Protein AF-A0A3C0NJ95-F1 (afdb_monomer)

Foldseek 3Di:
DDDDDDDPPPPPPPPPQFPKAWDPPQADQVSWDKDAFDDDPPDDTWIKTKGKYADCDDPRHQWIWIKMWTFDPVDPDTHIDDIDIDDTALAKTWIQRPVPRDIDMDGHHLADLVVLVVVCVRPVVNDDPVRNVSSVVSNVSSVVVVVVVVVVVVVVVVVD

Sequence (160 aa):
MPLALADSETSVTSVAQSNCVVLSGHTSLETAYIQGDYPYGRRLRCQRKVWIETATKGSANGKMRFVAQTSNPKRTTLSWNKPHAGQYRDFMLMYINPENDHIETAGIDIYSVEEVKAFKDQWYHLLNEEQKAKLDEVERKTIAINSYWTQKTNLVAAAN

Mean predicted aligned error: 7.8 Å

Nearest PDB structures (foldseek):
  6mbf-assembly1_A  TM=4.265E-01  e=5.139E+00  Archangium violaceum

Structure (mmCIF, N/CA/C/O backbone):
data_AF-A0A3C0NJ95-F1
#
_entry.id   AF-A0A3C0NJ95-F1
#
loop_
_atom_site.group_PDB
_atom_site.id
_atom_site.type_symbol
_atom_site.label_atom_id
_atom_site.label_alt_id
_atom_site.label_comp_id
_atom_site.label_asym_id
_atom_site.label_entity_id
_atom_site.label_seq_id
_atom_site.pdbx_PDB_ins_code
_atom_site.Cartn_x
_atom_site.Cartn_y
_atom_site.Cartn_z
_atom_site.occupancy
_atom_site.B_iso_or_equiv
_atom_site.auth_seq_id
_atom_site.auth_comp_id
_atom_site.auth_asym_id
_atom_site.auth_atom_id
_atom_site.pdbx_PDB_model_num
ATOM 1 N N . MET A 1 1 ? -52.648 -38.232 -2.827 1.00 48.06 1 MET A N 1
ATOM 2 C CA . MET A 1 1 ? -51.241 -38.315 -2.384 1.00 48.06 1 MET A CA 1
ATOM 3 C C . MET A 1 1 ? -50.388 -38.626 -3.597 1.00 48.06 1 MET A C 1
ATOM 5 O O . MET A 1 1 ? -50.619 -39.654 -4.220 1.00 48.06 1 MET A O 1
ATOM 9 N N . PRO A 1 2 ? -49.546 -37.670 -4.004 1.00 43.94 2 PRO A N 1
ATOM 10 C CA . PRO A 1 2 ? -48.112 -37.858 -3.805 1.00 43.94 2 PRO A CA 1
ATOM 11 C C . PRO A 1 2 ? -47.439 -36.659 -3.1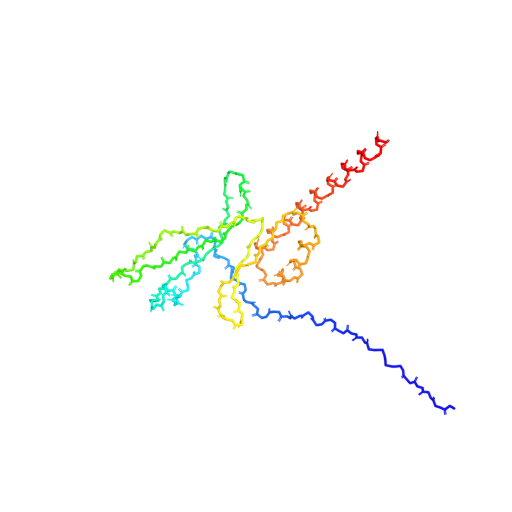20 1.00 43.94 2 PRO A C 1
ATOM 13 O O . PRO A 1 2 ? -47.941 -35.538 -3.124 1.00 43.94 2 PRO A O 1
ATOM 16 N N . LEU A 1 3 ? -46.325 -36.985 -2.474 1.00 42.81 3 LEU A N 1
ATOM 17 C CA . LEU A 1 3 ? -45.460 -36.173 -1.629 1.00 42.81 3 LEU A CA 1
ATOM 18 C C . LEU A 1 3 ? -44.607 -35.243 -2.516 1.00 42.81 3 LEU A C 1
ATOM 20 O O . LEU A 1 3 ? -43.815 -35.739 -3.314 1.00 42.81 3 LEU A O 1
ATOM 24 N N . ALA A 1 4 ? -44.763 -33.923 -2.399 1.00 42.44 4 ALA A N 1
ATOM 25 C CA . ALA A 1 4 ? -43.826 -32.971 -2.995 1.00 42.44 4 ALA A CA 1
ATOM 26 C C . ALA A 1 4 ? -42.653 -32.781 -2.023 1.00 42.44 4 ALA A C 1
ATOM 28 O O . ALA A 1 4 ? -42.829 -32.264 -0.919 1.00 42.44 4 ALA A O 1
ATOM 29 N N . LEU A 1 5 ? -41.484 -33.283 -2.419 1.00 43.03 5 LEU A N 1
ATOM 30 C CA . LEU A 1 5 ? -40.212 -33.047 -1.746 1.00 43.03 5 LEU A CA 1
ATOM 31 C C . LEU A 1 5 ? -39.802 -31.583 -1.936 1.00 43.03 5 LEU A C 1
ATOM 33 O O . LEU A 1 5 ? -40.020 -30.996 -2.991 1.00 43.03 5 LEU A O 1
ATOM 37 N N . ALA A 1 6 ? -39.265 -31.014 -0.863 1.00 48.12 6 ALA A N 1
ATOM 38 C CA . ALA A 1 6 ? -38.799 -29.645 -0.776 1.00 48.12 6 ALA A CA 1
ATOM 39 C C . ALA A 1 6 ? -37.519 -29.439 -1.593 1.00 48.12 6 ALA A C 1
ATOM 41 O O . ALA A 1 6 ? -36.535 -30.133 -1.350 1.00 48.12 6 ALA A O 1
ATOM 42 N N . ASP A 1 7 ? -37.512 -28.418 -2.446 1.00 38.41 7 ASP A N 1
ATOM 43 C CA . ASP A 1 7 ? -36.283 -27.810 -2.944 1.00 38.41 7 ASP A CA 1
ATOM 44 C C . ASP A 1 7 ? -36.084 -26.487 -2.199 1.00 38.41 7 ASP A C 1
ATOM 46 O O . ASP A 1 7 ? -36.673 -25.453 -2.514 1.00 38.41 7 ASP A O 1
ATOM 50 N N . SER A 1 8 ? -35.287 -26.536 -1.131 1.00 48.53 8 SER A N 1
ATOM 51 C CA . SER A 1 8 ? -34.722 -25.341 -0.515 1.00 48.53 8 SER A CA 1
ATOM 52 C C . SER A 1 8 ? -33.559 -24.871 -1.386 1.00 48.53 8 SER A C 1
ATOM 54 O O . SER A 1 8 ? -32.447 -25.397 -1.283 1.00 48.53 8 SER A O 1
ATOM 56 N N . GLU A 1 9 ? -33.811 -23.890 -2.250 1.00 40.88 9 GLU A N 1
ATOM 57 C CA . GLU A 1 9 ? -32.759 -23.166 -2.960 1.00 40.88 9 GLU A CA 1
ATOM 58 C C . GLU A 1 9 ? -31.948 -22.342 -1.953 1.00 40.88 9 GLU A C 1
ATOM 60 O O . GLU A 1 9 ? -32.262 -21.200 -1.613 1.00 40.88 9 GLU A O 1
ATOM 65 N N . THR A 1 10 ? -30.883 -22.949 -1.437 1.00 41.72 10 THR A N 1
ATOM 66 C CA . THR A 1 10 ? -29.828 -22.235 -0.725 1.00 41.72 10 THR A CA 1
ATOM 67 C C . THR A 1 10 ? -29.099 -21.378 -1.753 1.00 41.72 10 THR A C 1
ATOM 69 O O . THR A 1 10 ? -28.261 -21.871 -2.507 1.00 41.72 10 THR A O 1
ATOM 72 N N . SER A 1 11 ? -29.452 -20.095 -1.814 1.00 38.06 11 SER A N 1
ATOM 73 C CA . SER A 1 11 ? -28.749 -19.102 -2.621 1.00 38.06 11 SER A CA 1
ATOM 74 C C . SER A 1 11 ? -27.325 -18.959 -2.083 1.00 38.06 11 SER A C 1
ATOM 76 O O . SER A 1 11 ? -27.083 -18.321 -1.058 1.00 38.06 11 SER A O 1
ATOM 78 N N . VAL A 1 12 ? -26.382 -19.642 -2.733 1.00 37.38 12 VAL A N 1
ATOM 79 C CA . VAL A 1 12 ? -24.952 -19.503 -2.470 1.00 37.38 12 VAL A CA 1
ATOM 80 C C . VAL A 1 12 ? -24.540 -18.149 -3.031 1.00 37.38 12 VAL A C 1
ATOM 82 O O . VAL A 1 12 ? -24.367 -17.989 -4.238 1.00 37.38 12 VAL A O 1
ATOM 85 N N . THR A 1 13 ? -24.400 -17.154 -2.159 1.00 37.66 13 THR A N 1
ATOM 86 C CA . THR A 1 13 ? -23.719 -15.899 -2.475 1.00 37.66 13 THR A CA 1
ATOM 87 C C . THR A 1 13 ? -22.287 -16.242 -2.871 1.00 37.66 13 THR A C 1
ATOM 89 O O . THR A 1 13 ? -21.441 -16.540 -2.029 1.00 37.66 13 THR A O 1
ATOM 92 N N . SER A 1 14 ? -22.016 -16.258 -4.176 1.00 38.00 14 SER A N 1
ATOM 93 C CA . SER A 1 14 ? -20.674 -16.440 -4.711 1.00 38.00 14 SER A CA 1
ATOM 94 C C . SER A 1 14 ? -19.821 -15.244 -4.294 1.00 38.00 14 SER A C 1
ATOM 96 O O . SER A 1 14 ? -19.879 -14.179 -4.912 1.00 38.00 14 SER A O 1
ATOM 98 N N . VAL A 1 15 ? -19.031 -15.402 -3.235 1.00 45.06 15 VAL A N 1
ATOM 99 C CA . VAL A 1 15 ? -17.904 -14.508 -2.980 1.00 45.06 15 VAL A CA 1
ATOM 100 C C . VAL A 1 15 ? -16.936 -14.763 -4.127 1.00 45.06 15 VAL A C 1
ATOM 102 O O . VAL A 1 15 ? -16.314 -15.821 -4.184 1.00 45.06 15 VAL A O 1
ATOM 105 N N . ALA A 1 16 ? -16.892 -13.854 -5.102 1.00 43.75 16 ALA A N 1
ATOM 106 C CA . ALA A 1 16 ? -15.958 -13.927 -6.214 1.00 43.75 16 ALA A CA 1
ATOM 107 C C . ALA A 1 16 ? -14.536 -13.940 -5.639 1.00 43.75 16 ALA A C 1
ATOM 109 O O . ALA A 1 16 ? -13.995 -12.913 -5.223 1.00 43.75 16 ALA A O 1
ATOM 110 N N . GLN A 1 17 ? -13.967 -15.138 -5.547 1.00 51.50 17 GLN A N 1
ATOM 111 C CA . GLN A 1 17 ? -12.630 -15.381 -5.039 1.00 51.50 17 GLN A CA 1
ATOM 112 C C . GLN A 1 17 ? -11.667 -14.745 -6.040 1.00 51.50 17 GLN A C 1
ATOM 114 O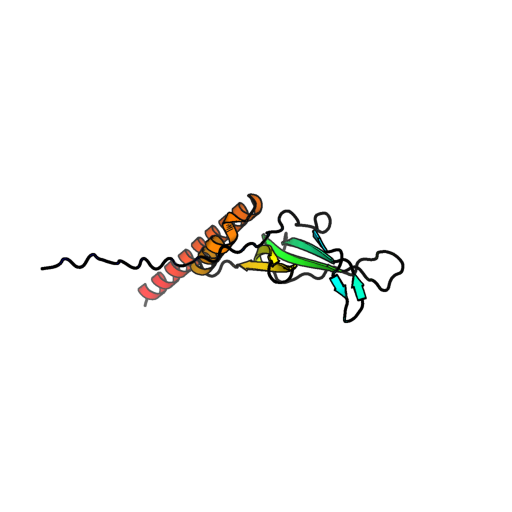 O . GLN A 1 17 ? -11.436 -15.254 -7.135 1.00 51.50 17 GLN A O 1
ATOM 119 N N . SER A 1 18 ? -11.223 -13.536 -5.716 1.00 57.91 18 SER A N 1
ATOM 120 C CA . SER A 1 18 ? -10.437 -12.717 -6.626 1.00 57.91 18 SER A CA 1
ATOM 121 C C . SER A 1 18 ? -9.028 -13.302 -6.682 1.00 57.91 18 SER A C 1
ATOM 123 O O . SER A 1 18 ? -8.313 -13.272 -5.687 1.00 57.91 18 SER A O 1
ATOM 125 N N . ASN A 1 19 ? -8.626 -13.831 -7.841 1.00 72.88 19 ASN A N 1
ATOM 126 C CA . ASN A 1 19 ? -7.283 -14.363 -8.127 1.00 72.88 19 ASN A CA 1
ATOM 127 C C . ASN A 1 19 ? -6.186 -13.270 -8.140 1.00 72.88 19 ASN A C 1
ATOM 129 O O . ASN A 1 19 ? -5.231 -13.348 -8.913 1.00 72.88 19 ASN A O 1
ATOM 133 N N . CYS A 1 20 ? -6.331 -12.204 -7.351 1.00 82.12 20 CYS A N 1
ATOM 134 C CA . CYS A 1 20 ? -5.350 -11.134 -7.282 1.00 82.12 20 CYS A CA 1
ATOM 135 C C . CYS A 1 20 ? -4.118 -11.581 -6.485 1.00 82.12 20 CYS A C 1
ATOM 137 O O . CYS A 1 20 ? -4.205 -12.303 -5.491 1.00 82.12 20 CYS A O 1
ATOM 139 N N . VAL A 1 21 ? -2.945 -11.129 -6.930 1.00 90.94 21 VAL A N 1
ATOM 140 C CA . VAL A 1 21 ? -1.674 -11.402 -6.251 1.00 90.94 21 VAL A CA 1
ATOM 141 C C . VAL A 1 21 ? -1.266 -10.153 -5.485 1.00 90.94 21 VAL A C 1
ATOM 143 O O . VAL A 1 21 ? -0.917 -9.140 -6.094 1.00 90.94 21 VAL A O 1
ATOM 146 N N . VAL A 1 22 ? -1.313 -10.213 -4.153 1.00 95.81 22 VAL A N 1
ATOM 147 C CA . VAL A 1 22 ? -0.838 -9.124 -3.288 1.00 95.81 22 VAL A CA 1
ATOM 148 C C . VAL A 1 22 ? 0.691 -9.077 -3.309 1.00 95.81 22 VAL A C 1
ATOM 150 O O . VAL A 1 22 ? 1.371 -10.088 -3.143 1.00 95.81 22 VAL A O 1
ATOM 153 N N . LEU A 1 23 ? 1.233 -7.878 -3.515 1.00 96.31 23 LEU A N 1
ATOM 154 C CA . LEU A 1 23 ? 2.664 -7.602 -3.567 1.00 96.31 23 LEU A CA 1
ATOM 155 C C . LEU A 1 23 ? 3.136 -7.067 -2.209 1.00 96.31 23 LEU A C 1
ATOM 157 O O . LEU A 1 23 ? 3.031 -5.872 -1.917 1.00 96.31 23 LEU A O 1
ATOM 161 N N . SER A 1 24 ? 3.655 -7.961 -1.370 1.00 95.94 24 SER A N 1
ATOM 162 C CA . SER A 1 24 ? 4.113 -7.657 -0.007 1.00 95.94 24 SER A CA 1
ATOM 163 C C . SER A 1 24 ? 5.630 -7.439 0.073 1.00 95.94 24 SER A C 1
ATOM 165 O O . SER A 1 24 ? 6.382 -7.879 -0.789 1.00 95.94 24 SER A O 1
ATOM 167 N N . GLY A 1 25 ? 6.101 -6.75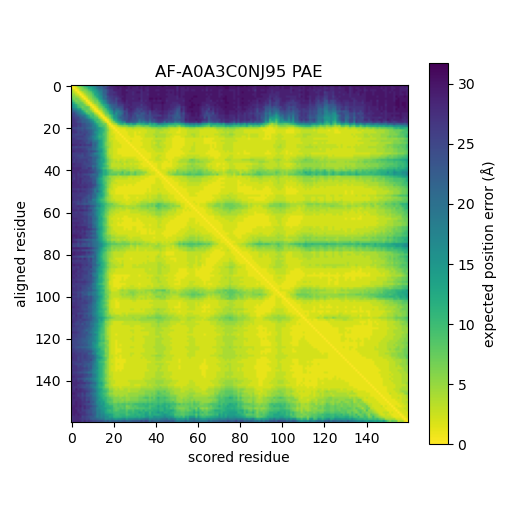5 1.122 1.00 95.75 25 GLY A N 1
ATOM 168 C CA . GLY A 1 25 ? 7.537 -6.531 1.377 1.00 95.75 25 GLY A CA 1
ATOM 169 C C . GLY A 1 25 ? 8.183 -5.378 0.592 1.00 95.75 25 GLY A C 1
ATOM 170 O O . GLY A 1 25 ? 9.316 -4.999 0.880 1.00 95.75 25 GLY A O 1
ATOM 171 N N . HIS A 1 26 ? 7.463 -4.764 -0.348 1.00 97.81 26 HIS A N 1
ATOM 172 C CA . HIS A 1 26 ? 7.924 -3.597 -1.106 1.00 97.81 26 HIS A CA 1
ATOM 173 C C . HIS A 1 26 ? 7.613 -2.303 -0.347 1.00 97.81 26 HIS A C 1
ATOM 175 O O . HIS A 1 26 ? 6.604 -1.648 -0.613 1.00 97.81 26 HIS A O 1
ATOM 181 N N . THR A 1 27 ? 8.455 -1.955 0.626 1.00 97.50 27 THR A N 1
ATOM 182 C CA . THR A 1 27 ? 8.200 -0.861 1.582 1.00 97.50 27 THR A CA 1
ATOM 183 C C . THR A 1 27 ? 9.121 0.351 1.452 1.00 97.50 27 THR A C 1
ATOM 185 O O . THR A 1 27 ? 8.881 1.387 2.077 1.00 97.50 27 THR A O 1
ATOM 188 N N . SER A 1 28 ? 10.155 0.262 0.619 1.00 97.69 28 SER A N 1
ATOM 189 C CA . SER A 1 28 ? 11.100 1.347 0.363 1.00 97.69 28 SER A CA 1
ATOM 190 C C . SER A 1 28 ? 11.577 1.335 -1.090 1.00 97.69 28 SER A C 1
ATOM 192 O O . SER A 1 28 ? 11.202 0.471 -1.884 1.00 97.69 28 SER A O 1
ATOM 194 N N . LEU A 1 29 ? 12.429 2.295 -1.455 1.00 97.50 29 LEU A N 1
ATOM 195 C CA . LEU A 1 29 ? 13.031 2.346 -2.787 1.00 97.50 29 LEU A CA 1
ATOM 196 C C . LEU A 1 29 ? 13.929 1.128 -3.069 1.00 97.50 29 LEU A C 1
ATOM 198 O O . LEU A 1 29 ? 14.021 0.674 -4.213 1.00 97.50 29 LEU A O 1
ATOM 202 N N . GLU A 1 30 ? 14.610 0.630 -2.039 1.00 97.81 30 GLU A N 1
ATOM 203 C CA . GLU A 1 30 ? 15.538 -0.501 -2.092 1.00 97.81 30 GLU A CA 1
ATOM 204 C C . GLU A 1 30 ? 14.794 -1.820 -2.292 1.00 97.81 30 GLU A C 1
ATOM 206 O O . GLU A 1 30 ? 15.258 -2.679 -3.038 1.00 97.81 30 GLU A O 1
ATOM 211 N N . THR A 1 31 ? 13.623 -1.958 -1.666 1.00 98.00 31 THR A N 1
ATOM 212 C CA . THR A 1 31 ? 12.766 -3.144 -1.777 1.00 98.00 31 THR A CA 1
ATOM 213 C C . THR A 1 31 ? 11.680 -2.993 -2.835 1.00 98.00 31 THR A C 1
ATOM 215 O O . THR A 1 31 ? 10.832 -3.869 -2.946 1.00 98.00 31 THR A O 1
ATOM 218 N N . ALA A 1 32 ? 11.674 -1.912 -3.620 1.00 98.00 32 ALA A N 1
ATOM 219 C CA . ALA A 1 32 ? 10.613 -1.625 -4.579 1.00 98.00 32 ALA A CA 1
ATOM 220 C C . ALA A 1 32 ? 10.419 -2.751 -5.606 1.00 98.00 32 ALA A C 1
ATOM 222 O O . ALA A 1 32 ? 11.380 -3.288 -6.161 1.00 98.00 32 ALA A O 1
ATOM 223 N N . TYR A 1 33 ? 9.16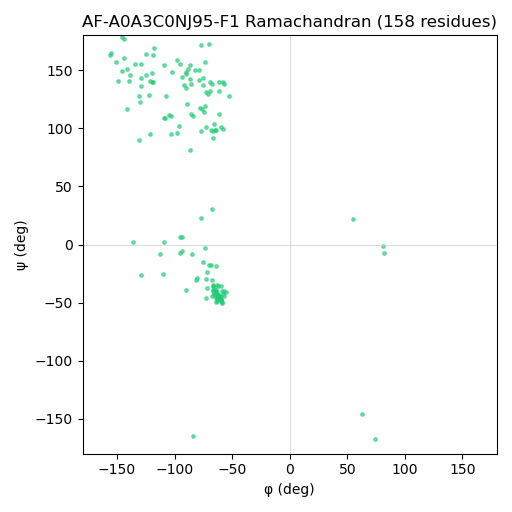0 -3.041 -5.927 1.00 97.81 33 TYR A N 1
ATOM 224 C CA . TYR A 1 33 ? 8.823 -3.918 -7.041 1.00 97.81 33 TYR A CA 1
ATOM 225 C C . TYR A 1 33 ? 9.162 -3.217 -8.361 1.00 97.81 33 TYR A C 1
ATOM 227 O O . TYR A 1 33 ? 8.804 -2.050 -8.557 1.00 97.81 33 TYR A O 1
ATOM 235 N N . ILE A 1 34 ? 9.848 -3.913 -9.271 1.00 96.75 34 ILE A N 1
ATOM 236 C CA . ILE A 1 34 ? 10.254 -3.371 -10.573 1.00 96.75 34 ILE A CA 1
ATOM 237 C C . ILE A 1 34 ? 9.359 -3.950 -11.665 1.00 96.75 34 ILE A C 1
ATOM 239 O O . ILE A 1 34 ? 9.472 -5.115 -12.032 1.00 96.75 34 ILE A O 1
ATOM 243 N N . GLN A 1 35 ? 8.533 -3.092 -12.252 1.00 94.56 35 GLN A N 1
ATOM 244 C CA . GLN A 1 35 ? 7.824 -3.370 -13.492 1.00 94.56 35 GLN A CA 1
ATOM 245 C C . GLN A 1 35 ? 8.729 -3.010 -14.675 1.00 94.56 35 GLN A C 1
ATOM 247 O O . GLN A 1 35 ? 9.064 -1.839 -14.875 1.00 94.56 35 GLN A O 1
ATOM 252 N N . GLY A 1 36 ? 9.161 -4.017 -15.436 1.00 93.75 36 GLY A N 1
ATOM 253 C CA . GLY A 1 36 ? 10.165 -3.856 -16.493 1.00 93.75 36 GLY A CA 1
ATOM 254 C C . GLY A 1 36 ? 9.672 -3.130 -17.748 1.00 93.75 36 GLY A C 1
ATOM 255 O O . GLY A 1 36 ? 10.463 -2.457 -18.403 1.00 93.75 36 GLY A O 1
ATOM 256 N N . ASP A 1 37 ? 8.381 -3.244 -18.058 1.00 92.88 37 ASP A N 1
ATOM 257 C CA . ASP A 1 37 ? 7.791 -2.731 -19.292 1.00 92.88 37 ASP A CA 1
ATOM 258 C C . ASP A 1 37 ? 6.521 -1.917 -18.995 1.00 92.88 37 ASP A C 1
ATOM 260 O O . ASP A 1 37 ? 5.411 -2.439 -18.910 1.00 92.88 37 ASP A O 1
ATOM 264 N N . TYR A 1 38 ? 6.693 -0.613 -18.781 1.00 93.69 38 TYR A N 1
ATOM 265 C CA . TYR A 1 38 ? 5.632 0.322 -18.406 1.00 93.69 38 TYR A CA 1
ATOM 266 C C . TYR A 1 38 ? 5.457 1.429 -19.462 1.00 93.69 38 TYR A C 1
ATOM 268 O O . TYR A 1 38 ? 6.458 1.940 -19.977 1.00 93.69 38 TYR A O 1
ATOM 276 N N . PRO A 1 39 ? 4.218 1.849 -19.799 1.00 93.50 39 PRO A N 1
ATOM 277 C CA . PRO A 1 39 ? 4.003 2.921 -20.766 1.00 93.50 39 PRO A CA 1
ATOM 278 C C . PRO A 1 39 ? 4.615 4.252 -20.312 1.00 93.50 39 PRO A C 1
ATOM 280 O O . PRO A 1 39 ? 4.366 4.731 -19.207 1.00 93.50 39 PRO A O 1
ATOM 283 N N . TYR A 1 40 ? 5.355 4.905 -21.207 1.00 94.38 40 TYR A N 1
ATOM 284 C CA . TYR A 1 40 ? 5.876 6.254 -21.015 1.00 94.38 40 TYR A CA 1
ATOM 285 C C . TYR A 1 40 ? 5.356 7.177 -22.124 1.00 94.38 40 TYR A C 1
ATOM 287 O O . TYR A 1 40 ? 5.893 7.258 -23.235 1.00 94.38 40 TYR A O 1
ATOM 295 N N . GLY A 1 41 ? 4.265 7.883 -21.829 1.00 91.69 41 GLY A N 1
ATOM 296 C CA . GLY A 1 41 ? 3.504 8.597 -22.852 1.00 91.69 41 GLY A CA 1
ATOM 297 C C . GLY A 1 41 ? 2.916 7.626 -23.884 1.00 91.69 41 GLY A C 1
ATOM 298 O O . GLY A 1 41 ? 2.546 6.507 -23.550 1.00 91.69 41 GLY A O 1
ATOM 299 N N . ARG A 1 42 ? 2.823 8.049 -25.152 1.00 92.38 42 ARG A N 1
ATOM 300 C CA . ARG A 1 42 ? 2.113 7.281 -26.194 1.00 92.38 42 ARG A CA 1
ATOM 301 C C . ARG A 1 42 ? 2.917 6.135 -26.822 1.00 92.38 42 ARG A C 1
ATOM 303 O O . ARG A 1 42 ? 2.315 5.194 -27.319 1.00 92.38 42 ARG A O 1
ATOM 310 N N . ARG A 1 43 ? 4.246 6.251 -26.902 1.00 94.12 43 ARG A N 1
ATOM 311 C CA . ARG A 1 43 ? 5.087 5.337 -27.709 1.00 94.12 43 ARG A CA 1
ATOM 312 C C . ARG A 1 43 ? 6.265 4.731 -26.962 1.00 94.12 43 ARG A C 1
ATOM 314 O O . ARG A 1 43 ? 6.759 3.693 -27.378 1.00 94.12 43 ARG A O 1
ATOM 321 N N . LEU A 1 44 ? 6.763 5.399 -25.926 1.00 96.00 44 LEU A N 1
ATOM 322 C CA . LEU A 1 44 ? 7.955 4.936 -25.228 1.00 96.00 44 LEU A CA 1
ATOM 323 C C . LEU A 1 44 ? 7.555 3.941 -24.141 1.00 96.00 44 LEU A C 1
ATOM 325 O O . LEU A 1 44 ? 6.440 3.983 -23.619 1.00 96.00 44 LEU A O 1
ATOM 329 N N . ARG A 1 45 ? 8.490 3.061 -23.800 1.00 96.12 45 ARG A N 1
ATOM 330 C CA . ARG A 1 45 ? 8.386 2.128 -22.681 1.00 96.12 45 ARG A CA 1
ATOM 331 C C . ARG A 1 45 ? 9.520 2.411 -21.711 1.00 96.12 45 ARG A C 1
ATOM 333 O O . ARG A 1 45 ? 10.585 2.868 -22.127 1.00 96.12 45 ARG A O 1
ATOM 340 N N . CYS A 1 46 ? 9.285 2.210 -20.426 1.00 96.38 46 CYS A N 1
ATOM 341 C CA . CYS A 1 46 ? 10.285 2.400 -19.387 1.00 96.38 46 CYS A CA 1
ATOM 342 C C . CYS A 1 46 ? 10.120 1.365 -18.276 1.00 96.38 46 CYS A C 1
ATOM 344 O O . CYS A 1 46 ? 9.178 0.580 -18.275 1.00 96.38 46 CYS A O 1
ATOM 346 N N . GLN A 1 47 ? 11.030 1.401 -17.309 1.00 96.75 47 GLN A N 1
ATOM 347 C CA . GLN A 1 47 ? 10.879 0.648 -16.073 1.00 96.75 47 GLN A CA 1
ATOM 348 C C . GLN A 1 47 ? 10.155 1.511 -15.040 1.00 96.75 47 GLN A C 1
ATOM 350 O O . GLN A 1 47 ? 10.331 2.734 -15.006 1.00 96.75 47 GLN A O 1
ATOM 355 N N . ARG A 1 48 ? 9.383 0.886 -14.155 1.00 97.25 48 ARG A N 1
ATOM 356 C CA . ARG A 1 48 ? 8.711 1.556 -13.039 1.00 97.25 48 ARG A CA 1
ATOM 357 C C . ARG A 1 48 ? 8.983 0.809 -11.739 1.00 97.25 48 ARG A C 1
ATOM 359 O O . ARG A 1 48 ? 8.660 -0.365 -11.624 1.00 97.25 48 ARG A O 1
ATOM 366 N N . LYS A 1 49 ? 9.555 1.505 -10.761 1.00 98.31 49 LYS A N 1
ATOM 367 C CA . LYS A 1 49 ? 9.623 1.070 -9.364 1.00 98.31 49 LYS A CA 1
ATOM 368 C C . LYS A 1 49 ? 8.353 1.481 -8.642 1.00 98.31 49 LYS A C 1
ATOM 370 O O . LYS A 1 49 ? 7.904 2.615 -8.827 1.00 98.31 49 LYS A O 1
ATOM 375 N N . VAL A 1 50 ? 7.810 0.599 -7.817 1.00 98.38 50 VAL A N 1
ATOM 376 C CA . VAL A 1 50 ? 6.645 0.877 -6.972 1.00 98.38 50 VAL A CA 1
ATOM 377 C C . VAL A 1 50 ? 6.809 0.256 -5.587 1.00 98.38 50 VAL A C 1
ATOM 379 O O . VAL A 1 50 ? 7.357 -0.838 -5.455 1.00 98.38 50 VAL A O 1
ATOM 382 N N . TRP A 1 51 ? 6.372 0.971 -4.553 1.00 98.69 51 TRP A N 1
ATOM 383 C CA . TRP A 1 51 ? 6.413 0.518 -3.158 1.00 98.69 51 TRP A CA 1
ATOM 384 C C . TRP A 1 51 ? 5.345 1.225 -2.316 1.00 98.69 51 TRP A C 1
ATOM 386 O O . TRP A 1 51 ? 4.788 2.247 -2.730 1.00 98.69 51 TRP A O 1
ATOM 396 N N . ILE A 1 52 ? 5.065 0.685 -1.128 1.00 98.50 52 ILE A N 1
ATOM 397 C CA . ILE A 1 52 ? 4.215 1.308 -0.110 1.00 98.50 52 ILE A CA 1
ATOM 398 C C . ILE A 1 52 ? 5.080 1.759 1.064 1.00 98.50 52 ILE A C 1
ATOM 400 O O . ILE A 1 52 ? 5.549 0.937 1.842 1.00 98.50 52 ILE A O 1
ATOM 404 N N . GLU A 1 53 ? 5.269 3.061 1.242 1.00 97.75 53 GLU A N 1
ATOM 405 C CA . GLU A 1 53 ? 6.021 3.572 2.394 1.00 97.75 53 GLU A CA 1
ATOM 406 C C . GLU A 1 53 ? 5.102 3.973 3.549 1.00 97.75 53 GLU A C 1
ATOM 408 O O . GLU A 1 53 ? 3.943 4.339 3.345 1.00 97.75 53 GLU A O 1
ATOM 413 N N . THR A 1 54 ? 5.650 3.957 4.765 1.00 98.06 54 THR A N 1
ATOM 414 C CA . THR A 1 54 ? 4.983 4.457 5.974 1.00 98.06 54 THR A CA 1
ATOM 415 C C . THR A 1 54 ? 5.622 5.770 6.407 1.00 98.06 54 THR A C 1
ATOM 417 O O . THR A 1 54 ? 6.840 5.856 6.570 1.00 98.06 54 THR A O 1
ATOM 420 N N . ALA A 1 55 ? 4.811 6.805 6.612 1.00 97.56 55 ALA A N 1
ATOM 421 C CA . ALA A 1 55 ? 5.293 8.075 7.137 1.00 97.56 55 ALA A CA 1
ATOM 422 C C . ALA A 1 55 ? 5.756 7.933 8.592 1.00 97.56 55 ALA A C 1
ATOM 424 O O . ALA A 1 55 ? 5.080 7.329 9.417 1.00 97.56 55 ALA A O 1
ATOM 425 N N . THR A 1 56 ? 6.885 8.559 8.915 1.00 97.06 56 THR A N 1
ATOM 426 C CA . THR A 1 56 ? 7.518 8.508 10.246 1.00 97.06 56 THR A CA 1
ATOM 427 C C . THR A 1 56 ? 7.429 9.827 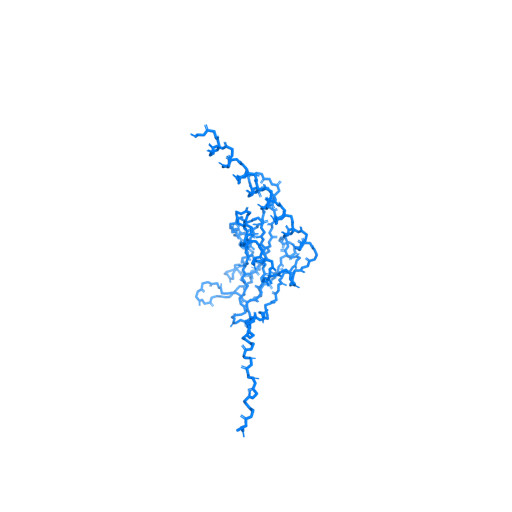11.016 1.00 97.06 56 THR A C 1
ATOM 429 O O . THR A 1 56 ? 7.992 9.962 12.101 1.00 97.06 56 THR A O 1
ATOM 432 N N . LYS A 1 57 ? 6.767 10.845 10.447 1.00 94.69 57 LYS A N 1
ATOM 433 C CA . LYS A 1 57 ? 6.669 12.187 11.033 1.00 94.69 57 LYS A CA 1
ATOM 434 C C . LYS A 1 57 ? 5.451 12.965 10.540 1.00 94.69 57 LYS A C 1
ATOM 436 O O . LYS A 1 57 ? 4.893 12.672 9.484 1.00 94.69 57 LYS A O 1
ATOM 441 N N . GLY A 1 58 ? 5.115 14.022 11.278 1.00 95.50 58 GLY A N 1
ATOM 442 C CA . GLY A 1 58 ? 4.033 14.950 10.944 1.00 95.50 58 GLY A CA 1
ATOM 443 C C . GLY A 1 58 ? 2.639 14.365 11.175 1.00 95.50 58 GLY A C 1
ATOM 444 O O . GLY A 1 58 ? 2.485 13.315 11.793 1.00 95.50 58 GLY A O 1
ATOM 445 N N . SER A 1 59 ? 1.616 15.044 10.655 1.00 94.38 59 SER A N 1
ATOM 446 C CA . SER A 1 59 ? 0.209 14.632 10.793 1.00 94.38 59 SER A CA 1
ATOM 447 C C . SER A 1 59 ? -0.120 13.292 10.124 1.00 94.38 59 SER A C 1
ATOM 449 O O . SER A 1 59 ? -1.125 12.675 10.458 1.00 94.38 59 SER A O 1
ATOM 451 N N . ALA A 1 60 ? 0.729 12.826 9.205 1.00 96.19 60 ALA A N 1
ATOM 452 C CA . ALA A 1 60 ? 0.604 11.528 8.548 1.00 96.19 60 ALA A CA 1
ATOM 453 C C . ALA A 1 60 ? 1.411 10.415 9.241 1.00 96.19 60 ALA A C 1
ATOM 455 O O . ALA A 1 60 ? 1.511 9.324 8.691 1.00 96.19 60 ALA A O 1
ATOM 456 N N . ASN A 1 61 ? 2.020 10.663 10.407 1.00 97.00 61 ASN A N 1
ATOM 457 C CA . ASN A 1 61 ? 2.838 9.661 11.090 1.00 97.00 61 ASN A CA 1
ATOM 458 C C . ASN A 1 61 ? 2.074 8.337 11.289 1.00 97.00 61 ASN A C 1
ATOM 460 O O . ASN A 1 61 ? 0.964 8.322 11.818 1.00 97.00 61 ASN A O 1
ATOM 464 N N . GLY A 1 62 ? 2.678 7.229 10.860 1.00 96.44 62 GLY A N 1
ATOM 465 C CA . GLY A 1 62 ? 2.093 5.890 10.895 1.00 96.44 62 GLY A CA 1
ATOM 466 C C . GLY A 1 62 ? 1.116 5.565 9.759 1.00 96.44 62 GLY A C 1
ATOM 467 O O . GLY A 1 62 ? 0.630 4.431 9.729 1.00 96.44 62 GLY A O 1
ATOM 468 N N . LYS A 1 63 ? 0.839 6.508 8.844 1.00 98.06 63 LYS A N 1
ATOM 469 C CA . LYS A 1 63 ? 0.024 6.293 7.637 1.00 98.06 63 LYS A CA 1
ATOM 470 C C . LYS A 1 63 ? 0.873 5.815 6.464 1.00 98.06 63 LYS A C 1
ATOM 472 O O . LYS A 1 63 ? 2.048 6.164 6.343 1.00 98.06 63 LYS A O 1
ATOM 477 N N . MET A 1 64 ? 0.253 5.046 5.582 1.00 98.62 64 MET A N 1
ATOM 478 C CA . MET A 1 64 ? 0.869 4.408 4.423 1.00 98.62 64 MET A CA 1
ATOM 479 C C . MET A 1 64 ? 0.530 5.166 3.140 1.00 98.62 64 MET A C 1
ATOM 481 O O . MET A 1 64 ? -0.556 5.733 3.027 1.00 98.62 64 MET A O 1
ATOM 485 N N . ARG A 1 65 ? 1.427 5.171 2.154 1.00 98.31 65 ARG A N 1
ATOM 486 C CA . ARG A 1 65 ? 1.128 5.681 0.807 1.00 98.31 65 ARG A CA 1
ATOM 487 C C . ARG A 1 65 ? 1.860 4.902 -0.270 1.00 98.31 65 ARG A C 1
ATOM 489 O O . ARG A 1 65 ? 2.991 4.464 -0.079 1.00 98.31 65 ARG A O 1
ATOM 496 N N . PHE A 1 66 ? 1.234 4.820 -1.434 1.00 98.50 66 PHE A N 1
ATOM 497 C CA . PHE A 1 66 ? 1.864 4.305 -2.638 1.00 98.50 66 PHE A CA 1
ATOM 498 C C . PHE A 1 66 ? 2.831 5.322 -3.231 1.00 98.50 66 PHE A C 1
ATOM 500 O O . PHE A 1 66 ? 2.513 6.509 -3.339 1.00 98.50 66 PHE A O 1
ATOM 507 N N . VAL A 1 67 ? 3.996 4.851 -3.656 1.00 98.62 67 VAL A N 1
ATOM 508 C CA . VAL A 1 67 ? 4.996 5.658 -4.347 1.00 98.62 67 VAL A CA 1
ATOM 509 C C . VAL A 1 67 ? 5.419 4.943 -5.617 1.00 98.62 67 VAL A C 1
ATOM 511 O O . VAL A 1 67 ? 5.650 3.736 -5.622 1.00 98.62 67 VAL A O 1
ATOM 514 N N . ALA A 1 68 ? 5.527 5.706 -6.702 1.00 98.06 68 ALA A N 1
ATOM 515 C CA . ALA A 1 68 ? 5.992 5.218 -7.991 1.00 98.06 68 ALA A CA 1
ATOM 516 C C . ALA A 1 68 ? 7.175 6.043 -8.496 1.00 98.06 68 ALA A C 1
ATOM 518 O O . ALA A 1 68 ? 7.230 7.261 -8.323 1.00 98.06 68 ALA A O 1
ATOM 519 N N . GLN A 1 69 ? 8.105 5.397 -9.190 1.00 98.25 69 GLN A N 1
ATOM 520 C CA . GLN A 1 69 ? 9.240 6.054 -9.823 1.00 98.25 69 GLN A CA 1
ATOM 521 C C . GLN A 1 69 ? 9.524 5.410 -11.180 1.00 98.25 69 GLN A C 1
ATOM 523 O O . GLN A 1 69 ? 9.878 4.241 -11.269 1.00 98.25 69 GLN A O 1
ATOM 528 N N . THR A 1 70 ? 9.379 6.175 -12.258 1.00 97.69 70 THR A N 1
ATOM 529 C CA . THR A 1 70 ? 9.686 5.711 -13.622 1.00 97.69 70 THR A CA 1
ATOM 530 C C . THR A 1 70 ? 11.139 5.995 -13.987 1.00 97.69 70 THR A C 1
ATOM 532 O O . THR A 1 70 ? 11.654 7.060 -13.625 1.00 97.69 70 THR A O 1
ATOM 535 N N . SER A 1 71 ? 11.767 5.136 -14.784 1.00 97.94 71 SER A N 1
ATOM 536 C CA . SER A 1 71 ? 12.989 5.496 -15.497 1.00 97.94 71 SER A CA 1
ATOM 537 C C . SER A 1 71 ? 12.684 6.445 -16.660 1.00 97.94 71 SER A C 1
ATOM 539 O O . SER A 1 71 ? 11.548 6.543 -17.133 1.00 97.94 71 SER A O 1
ATOM 541 N N . ASN A 1 72 ? 13.685 7.208 -17.089 1.00 96.88 72 ASN A N 1
ATOM 542 C CA . ASN A 1 72 ? 13.591 8.129 -18.210 1.00 96.88 72 ASN A CA 1
ATOM 543 C C . ASN A 1 72 ? 14.129 7.458 -19.484 1.00 96.88 72 ASN A C 1
ATOM 545 O O . ASN A 1 72 ? 15.346 7.429 -19.676 1.00 96.88 72 ASN A O 1
ATOM 549 N N . PRO A 1 73 ? 13.256 6.979 -20.390 1.00 95.50 73 PRO A N 1
ATOM 550 C CA . PRO A 1 73 ? 13.686 6.260 -21.589 1.00 95.50 73 PRO A CA 1
ATOM 551 C C . PRO A 1 73 ? 14.310 7.169 -22.658 1.00 95.50 73 PRO A C 1
ATOM 553 O O . PRO A 1 73 ? 14.749 6.690 -23.695 1.00 95.50 73 PRO A O 1
ATOM 556 N N . LYS A 1 74 ? 14.344 8.492 -22.438 1.00 94.50 74 LYS A N 1
ATOM 557 C CA . LYS A 1 74 ? 14.992 9.455 -23.344 1.00 94.50 74 LYS A CA 1
ATOM 558 C C . LYS A 1 74 ? 16.492 9.604 -23.072 1.00 94.50 74 LYS A C 1
ATOM 560 O O . LYS A 1 74 ? 17.174 10.315 -23.805 1.00 94.50 74 LYS A O 1
ATOM 565 N N . ARG A 1 75 ? 17.000 9.013 -21.987 1.00 93.44 75 ARG A N 1
ATOM 566 C CA . ARG A 1 75 ? 18.426 9.004 -21.639 1.00 93.44 75 ARG A CA 1
ATOM 567 C C . ARG A 1 75 ? 19.067 7.731 -22.190 1.00 93.44 75 ARG A C 1
ATOM 569 O O . ARG A 1 75 ? 18.443 6.679 -22.194 1.00 93.44 75 ARG A O 1
ATOM 576 N N . THR A 1 76 ? 20.316 7.835 -22.634 1.00 90.81 76 THR A N 1
ATOM 577 C CA . THR A 1 76 ? 21.100 6.692 -23.133 1.00 90.81 76 THR A CA 1
ATOM 578 C C . THR A 1 76 ? 21.529 5.741 -22.016 1.00 90.81 76 THR A C 1
ATOM 580 O O . THR A 1 76 ? 21.768 4.566 -22.268 1.00 90.81 76 THR A O 1
ATOM 583 N N . THR A 1 77 ? 21.606 6.236 -20.780 1.00 93.56 77 THR A N 1
ATOM 584 C CA . THR A 1 77 ? 21.869 5.450 -19.573 1.00 93.56 77 THR A CA 1
ATOM 585 C C . THR A 1 77 ? 20.618 5.351 -18.705 1.00 93.56 77 THR A C 1
ATOM 587 O O . THR A 1 77 ? 19.752 6.232 -18.736 1.00 93.56 77 THR A O 1
ATOM 590 N N . LEU A 1 78 ? 20.528 4.288 -17.898 1.00 93.31 78 LEU A N 1
ATOM 591 C CA . LEU A 1 78 ? 19.430 4.123 -16.949 1.00 93.31 78 LEU A CA 1
ATOM 592 C C . LEU A 1 78 ? 19.442 5.275 -15.937 1.00 93.31 78 LEU A C 1
ATOM 594 O O . LEU A 1 78 ? 20.335 5.390 -15.102 1.00 93.31 78 LEU A O 1
ATOM 598 N N . SER A 1 79 ? 18.418 6.119 -16.013 1.00 96.38 79 SER A N 1
ATOM 599 C CA . SER A 1 79 ? 18.237 7.270 -15.136 1.00 96.38 79 SER A CA 1
ATOM 600 C C . SER A 1 79 ? 16.814 7.267 -14.591 1.00 96.38 79 SER A C 1
ATOM 602 O O . SER A 1 79 ? 15.857 7.158 -15.358 1.00 96.38 79 SER A O 1
ATOM 604 N N . TRP A 1 80 ? 16.667 7.365 -13.272 1.00 97.50 80 TRP A N 1
ATOM 605 C CA . TRP A 1 80 ? 15.368 7.392 -12.600 1.00 97.50 80 TRP A CA 1
ATOM 606 C C . TRP A 1 80 ? 14.861 8.829 -12.447 1.00 97.50 80 TRP A C 1
ATOM 608 O O . TRP A 1 80 ? 15.610 9.717 -12.043 1.00 97.50 80 TRP A O 1
ATOM 618 N N . ASN A 1 81 ? 13.581 9.064 -12.750 1.00 97.25 81 ASN A N 1
ATOM 619 C CA . ASN A 1 81 ? 12.923 10.342 -12.460 1.00 97.25 81 ASN A CA 1
ATOM 620 C C . ASN A 1 81 ? 12.714 10.511 -10.944 1.00 97.25 81 ASN A C 1
ATOM 622 O O . ASN A 1 81 ? 12.927 9.584 -10.166 1.00 97.25 81 ASN A O 1
ATOM 626 N N . LYS A 1 82 ? 12.264 11.689 -10.500 1.00 97.62 82 LYS A N 1
ATOM 627 C CA . LYS A 1 82 ? 11.887 11.894 -9.092 1.00 97.62 82 LYS A CA 1
ATOM 628 C C . LYS A 1 82 ? 10.728 10.953 -8.702 1.00 97.62 82 LYS A C 1
ATOM 630 O O . LYS A 1 82 ? 9.804 10.806 -9.505 1.00 97.62 82 LYS A O 1
ATOM 635 N N . PRO A 1 83 ? 10.738 10.352 -7.496 1.00 98.06 83 PRO A N 1
ATOM 636 C CA . PRO A 1 83 ? 9.592 9.604 -6.991 1.00 98.06 83 PRO A CA 1
ATOM 637 C C . PRO A 1 83 ? 8.323 10.460 -6.943 1.00 98.06 83 PRO A C 1
ATOM 639 O O . PRO A 1 83 ? 8.356 11.623 -6.529 1.00 98.06 83 PRO A O 1
ATOM 642 N N . HIS A 1 84 ? 7.207 9.864 -7.346 1.00 97.50 84 HIS A N 1
ATOM 643 C CA . HIS A 1 84 ? 5.873 10.435 -7.267 1.00 97.50 84 HIS A CA 1
ATOM 644 C C . HIS A 1 84 ? 5.083 9.713 -6.175 1.00 97.50 84 HIS A C 1
ATOM 646 O O . HIS A 1 84 ? 4.713 8.547 -6.325 1.00 97.50 84 HIS A O 1
ATOM 652 N N . ALA A 1 85 ? 4.836 10.414 -5.072 1.00 97.56 85 ALA A N 1
A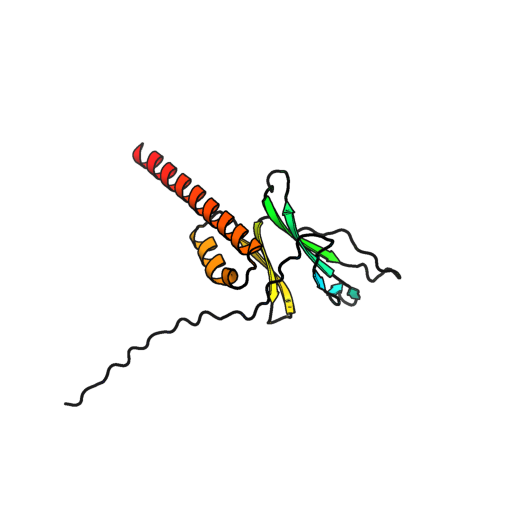TOM 653 C CA . ALA A 1 85 ? 4.109 9.882 -3.931 1.00 97.56 85 ALA A CA 1
ATOM 654 C C . ALA A 1 85 ? 2.606 10.169 -4.039 1.00 97.56 85 ALA A C 1
ATOM 656 O O . ALA A 1 85 ? 2.202 11.271 -4.411 1.00 97.56 85 ALA A O 1
ATOM 657 N N . GLY A 1 86 ? 1.792 9.171 -3.706 1.00 96.50 86 GLY A N 1
ATOM 658 C CA . GLY A 1 86 ? 0.340 9.267 -3.635 1.00 96.50 86 GLY A CA 1
ATOM 659 C C . GLY A 1 86 ? -0.167 9.826 -2.304 1.00 96.50 86 GLY A C 1
ATOM 660 O O . GLY A 1 86 ? 0.580 10.403 -1.509 1.00 96.50 86 GLY A O 1
ATOM 661 N N . GLN A 1 87 ? -1.465 9.635 -2.075 1.00 96.50 87 GLN A N 1
ATOM 662 C CA . GLN A 1 87 ? -2.147 10.046 -0.849 1.00 96.50 87 GLN A CA 1
ATOM 663 C C . GLN A 1 87 ? -1.882 9.067 0.295 1.00 96.50 87 GLN A C 1
ATOM 665 O O . GLN A 1 87 ? -1.696 7.870 0.069 1.00 96.50 87 GLN A O 1
ATOM 670 N N . TYR A 1 88 ? -1.897 9.589 1.520 1.00 98.06 88 TYR A N 1
ATOM 671 C CA . TYR A 1 88 ? -1.808 8.773 2.724 1.00 98.06 88 TYR A CA 1
ATOM 672 C C . TYR A 1 88 ? -3.146 8.115 3.056 1.00 98.06 88 TYR A C 1
ATOM 674 O O . TYR A 1 88 ? -4.190 8.752 2.935 1.00 98.06 88 TYR A O 1
ATOM 682 N N . ARG A 1 89 ? -3.080 6.870 3.528 1.00 98.12 89 ARG A N 1
ATOM 683 C CA . ARG A 1 89 ? -4.179 6.081 4.096 1.00 98.12 89 ARG A CA 1
ATOM 684 C C . ARG A 1 89 ? -3.718 5.406 5.382 1.00 98.12 89 ARG A C 1
ATOM 686 O O . ARG A 1 89 ? -2.519 5.181 5.551 1.00 98.12 89 ARG A O 1
ATOM 693 N N . ASP A 1 90 ? -4.625 5.074 6.291 1.00 98.25 90 ASP A N 1
ATOM 694 C CA . ASP A 1 90 ? -4.243 4.369 7.528 1.00 98.25 90 ASP A CA 1
ATOM 695 C C . ASP A 1 90 ? -3.740 2.935 7.268 1.00 98.25 90 ASP A C 1
ATOM 697 O O . ASP A 1 90 ? -2.833 2.468 7.964 1.00 98.25 90 ASP A O 1
ATOM 701 N N . PHE A 1 91 ? -4.241 2.280 6.216 1.00 98.62 91 PHE A N 1
ATOM 702 C CA . PHE A 1 91 ? -3.670 1.058 5.644 1.00 98.62 91 PHE A CA 1
ATOM 703 C C . PHE A 1 91 ? -3.704 1.098 4.112 1.00 98.62 91 PHE A C 1
ATOM 705 O O . PHE A 1 91 ? -4.636 1.639 3.513 1.00 98.62 91 PHE A O 1
ATOM 712 N N . MET A 1 92 ? -2.692 0.514 3.467 1.00 98.38 92 MET A N 1
ATOM 713 C CA . MET A 1 92 ? -2.641 0.372 2.013 1.00 98.38 92 MET A CA 1
ATOM 714 C C . MET A 1 92 ? -1.883 -0.893 1.612 1.00 98.38 92 MET A C 1
ATOM 716 O O . MET A 1 92 ? -0.842 -1.211 2.186 1.00 98.38 92 MET A O 1
ATOM 720 N N . LEU A 1 93 ? -2.380 -1.567 0.580 1.00 97.38 93 LEU A N 1
ATOM 721 C CA . LEU A 1 93 ? -1.714 -2.678 -0.090 1.00 97.38 93 LEU A CA 1
ATOM 722 C C . LEU A 1 93 ? -1.582 -2.400 -1.589 1.00 97.38 93 LEU A C 1
ATOM 724 O O . LEU A 1 93 ? -2.253 -1.527 -2.147 1.00 97.38 93 LEU A O 1
ATOM 728 N N . MET A 1 94 ? -0.717 -3.175 -2.229 1.00 97.12 94 MET A N 1
ATOM 729 C CA . MET A 1 94 ? -0.518 -3.197 -3.671 1.00 97.12 94 MET A CA 1
ATOM 730 C C . MET A 1 94 ? -0.794 -4.612 -4.176 1.00 97.12 94 MET A C 1
ATOM 732 O O . MET A 1 94 ? -0.413 -5.576 -3.513 1.00 97.12 94 MET A O 1
ATOM 736 N N . TYR A 1 95 ? -1.439 -4.746 -5.330 1.00 96.50 95 TYR A N 1
ATOM 737 C CA . TYR A 1 95 ? -1.723 -6.042 -5.949 1.00 96.50 95 TYR A CA 1
ATOM 738 C C . TYR A 1 95 ? -1.624 -5.961 -7.471 1.00 96.50 95 TYR A C 1
ATOM 740 O O . TYR A 1 95 ? -1.699 -4.878 -8.052 1.00 96.50 95 TYR A O 1
ATOM 748 N N . ILE A 1 96 ? -1.453 -7.116 -8.111 1.00 94.12 96 ILE A N 1
ATOM 749 C CA . ILE A 1 96 ? -1.599 -7.265 -9.561 1.00 94.12 96 ILE A CA 1
ATOM 750 C C . ILE A 1 96 ? -3.062 -7.591 -9.851 1.00 94.12 96 ILE A C 1
ATOM 752 O O . ILE A 1 96 ? -3.592 -8.584 -9.340 1.00 94.12 96 ILE A O 1
ATOM 756 N N . ASN A 1 97 ? -3.715 -6.745 -10.645 1.00 90.38 97 ASN A N 1
ATOM 757 C CA . ASN A 1 97 ? -5.064 -6.988 -11.128 1.00 90.38 97 ASN A CA 1
ATOM 758 C C . ASN A 1 97 ? -5.015 -8.085 -12.215 1.00 90.38 97 ASN A C 1
ATOM 760 O O . ASN A 1 97 ? -4.360 -7.897 -13.243 1.00 90.38 97 ASN A O 1
ATOM 764 N N . PRO A 1 98 ? -5.694 -9.230 -12.010 1.00 86.88 98 PRO A N 1
ATOM 765 C CA . PRO A 1 98 ? -5.618 -10.362 -12.930 1.00 86.88 98 PRO A CA 1
ATOM 766 C C . PRO A 1 98 ? -6.278 -10.098 -14.292 1.00 86.88 98 PRO A C 1
ATOM 768 O O . PRO A 1 98 ? -6.002 -10.825 -15.242 1.00 86.88 98 PRO A O 1
ATOM 771 N N . GLU A 1 99 ? -7.139 -9.085 -14.416 1.00 88.31 99 GLU A N 1
ATOM 772 C CA . GLU A 1 99 ? -7.854 -8.790 -15.665 1.00 88.31 99 GLU A CA 1
ATOM 773 C C . GLU A 1 99 ? -7.000 -8.016 -16.675 1.00 88.31 99 GLU A C 1
ATOM 775 O O . GLU A 1 99 ? -7.210 -8.121 -17.883 1.00 88.31 99 GLU A O 1
ATOM 780 N N . ASN A 1 100 ? -6.049 -7.214 -16.194 1.00 85.50 100 ASN A N 1
ATOM 781 C CA . ASN A 1 100 ? -5.302 -6.267 -17.023 1.00 85.50 100 ASN A CA 1
ATOM 782 C C . ASN A 1 100 ? -3.788 -6.242 -16.734 1.00 85.50 100 ASN A C 1
ATOM 784 O O . ASN A 1 100 ? -3.071 -5.448 -17.343 1.00 85.50 100 ASN A O 1
ATOM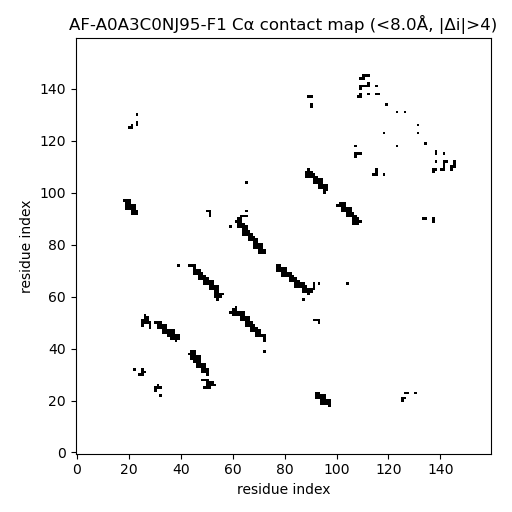 788 N N . ASP A 1 101 ? -3.310 -7.090 -15.814 1.00 84.19 101 ASP A N 1
ATOM 789 C CA . ASP A 1 101 ? -1.913 -7.184 -15.361 1.00 84.19 101 ASP A CA 1
ATOM 790 C C . ASP A 1 101 ? -1.342 -5.845 -14.841 1.00 84.19 101 ASP A C 1
ATOM 792 O O . ASP A 1 101 ? -0.130 -5.598 -14.800 1.00 84.19 101 ASP A O 1
ATOM 796 N N . HIS A 1 102 ? -2.224 -4.924 -14.440 1.00 87.94 102 HIS A N 1
ATOM 797 C CA . HIS A 1 102 ? -1.829 -3.652 -13.863 1.00 87.94 102 HIS A CA 1
ATOM 798 C C . HIS A 1 102 ? -1.623 -3.772 -12.360 1.00 87.94 102 HIS A C 1
ATOM 800 O O . HIS A 1 102 ? -2.354 -4.440 -11.634 1.00 87.94 102 HIS A O 1
ATOM 806 N N . ILE A 1 103 ? -0.611 -3.049 -11.886 1.00 94.31 103 ILE A N 1
ATOM 807 C CA . ILE A 1 103 ? -0.402 -2.847 -10.461 1.00 94.31 103 ILE A CA 1
ATOM 808 C C . ILE A 1 103 ? -1.385 -1.787 -9.980 1.00 94.31 103 ILE A C 1
ATOM 810 O O . ILE A 1 103 ? -1.288 -0.622 -10.387 1.00 94.31 103 ILE A O 1
ATOM 814 N N . GLU A 1 104 ? -2.268 -2.198 -9.083 1.00 95.12 104 GLU A N 1
ATOM 815 C CA . GLU A 1 104 ? -3.278 -1.371 -8.438 1.00 95.12 104 GLU A CA 1
ATOM 816 C C . GLU A 1 104 ? -3.055 -1.334 -6.923 1.00 95.12 104 GLU A C 1
ATOM 818 O O . GLU A 1 104 ? -2.226 -2.061 -6.363 1.00 95.12 104 GLU A O 1
ATOM 823 N N . THR A 1 105 ? -3.770 -0.435 -6.250 1.00 96.81 105 THR A N 1
ATOM 824 C CA . THR A 1 105 ? -3.714 -0.301 -4.797 1.00 96.81 105 THR A CA 1
ATOM 825 C C . THR A 1 105 ? -5.107 -0.310 -4.200 1.00 96.81 105 THR A C 1
ATOM 827 O O . THR A 1 105 ? -6.043 0.260 -4.754 1.00 96.81 105 THR A O 1
ATOM 830 N N . ALA A 1 106 ? -5.221 -0.927 -3.029 1.00 96.88 106 ALA A N 1
ATOM 831 C CA . ALA A 1 106 ? -6.399 -0.847 -2.181 1.00 96.88 106 ALA A CA 1
ATOM 832 C C . ALA A 1 106 ? -5.976 -0.236 -0.844 1.00 96.88 106 ALA A C 1
ATOM 834 O O . ALA A 1 106 ? -4.896 -0.535 -0.328 1.00 96.88 106 ALA A O 1
ATOM 835 N N . GLY A 1 107 ? -6.797 0.646 -0.283 1.00 97.25 107 GLY A N 1
ATOM 836 C CA . GLY A 1 107 ? -6.499 1.287 0.992 1.00 97.25 107 GLY A CA 1
ATOM 837 C C . GLY A 1 107 ? -7.761 1.660 1.747 1.00 97.25 107 GLY A C 1
ATOM 838 O O . GLY A 1 107 ? -8.822 1.812 1.146 1.00 97.25 107 GLY A O 1
ATOM 839 N N . ILE A 1 108 ? -7.618 1.804 3.059 1.00 98.19 108 ILE A N 1
ATOM 840 C CA . ILE A 1 108 ? -8.716 2.077 3.985 1.00 98.19 108 ILE A CA 1
ATOM 841 C C . ILE A 1 108 ? -8.263 3.065 5.064 1.00 98.19 108 ILE A C 1
ATOM 843 O O . ILE A 1 108 ? -7.078 3.127 5.412 1.00 98.19 108 ILE A O 1
ATOM 847 N N . ASP A 1 109 ? -9.212 3.849 5.572 1.00 96.88 109 ASP A N 1
ATOM 848 C CA . ASP A 1 109 ? -9.025 4.818 6.652 1.00 96.88 109 ASP A CA 1
ATOM 849 C C . ASP A 1 109 ? -9.904 4.466 7.864 1.00 96.88 109 ASP A C 1
ATOM 851 O O . ASP A 1 109 ? -10.867 3.710 7.765 1.00 96.88 109 ASP A O 1
ATOM 855 N N . ILE A 1 110 ? -9.582 5.037 9.024 1.00 94.44 110 ILE A N 1
ATOM 856 C CA . ILE A 1 110 ? -10.152 4.671 10.338 1.00 94.44 110 ILE A CA 1
ATOM 857 C C . ILE A 1 110 ? -11.573 5.194 10.632 1.00 94.44 110 ILE A C 1
ATOM 859 O O . ILE A 1 110 ? -11.933 5.381 11.797 1.00 94.44 110 ILE A O 1
ATOM 863 N N . TYR A 1 111 ? -12.372 5.505 9.612 1.00 90.56 111 TYR A N 1
ATOM 864 C CA . TYR A 1 111 ? -13.629 6.239 9.805 1.00 90.56 111 TYR A CA 1
ATOM 865 C C . TYR A 1 111 ? -14.846 5.337 10.044 1.00 90.56 111 TYR A C 1
ATOM 867 O O . TYR A 1 111 ? -15.647 5.654 10.920 1.00 90.56 111 TYR A O 1
ATOM 875 N N . SER A 1 112 ? -14.964 4.203 9.348 1.00 94.94 112 SER A N 1
ATOM 876 C CA . SER A 1 112 ? -16.095 3.273 9.490 1.00 94.94 112 SER A CA 1
ATOM 877 C C . SER A 1 112 ? -15.623 1.877 9.886 1.00 94.94 112 SER A C 1
ATOM 879 O O . SER A 1 112 ? -14.749 1.288 9.249 1.00 94.94 112 SER A O 1
ATOM 881 N N . VAL A 1 113 ? -16.231 1.331 10.943 1.00 96.19 113 VAL A N 1
ATOM 882 C CA . VAL A 1 113 ? -15.979 -0.050 11.384 1.00 96.19 113 VAL A CA 1
ATOM 883 C C . VAL A 1 113 ? -16.464 -1.040 10.325 1.00 96.19 113 VAL A C 1
ATOM 885 O O . VAL A 1 113 ? -15.804 -2.046 10.078 1.00 96.19 113 VAL A O 1
ATOM 888 N N . GLU A 1 114 ? -17.603 -0.758 9.697 1.00 96.62 114 GLU A N 1
ATOM 889 C CA . GLU A 1 114 ? -18.204 -1.585 8.653 1.00 96.62 114 GLU A CA 1
ATOM 890 C C . GLU A 1 114 ? -17.304 -1.658 7.417 1.00 96.62 114 GLU A C 1
ATOM 892 O O . GLU A 1 114 ? -17.034 -2.753 6.926 1.00 96.62 114 GLU A O 1
ATOM 897 N N . GLU A 1 115 ? -16.777 -0.518 6.956 1.00 97.00 115 GLU A N 1
ATOM 898 C CA . GLU A 1 115 ? -15.863 -0.475 5.809 1.00 97.00 115 GLU A CA 1
ATOM 899 C C . GLU A 1 115 ? -14.549 -1.209 6.098 1.00 97.00 115 GLU A C 1
ATOM 901 O O . GLU A 1 115 ? -14.061 -1.952 5.248 1.00 97.00 115 GLU A O 1
ATOM 906 N N . VAL A 1 116 ? -13.989 -1.065 7.307 1.00 98.06 116 VAL A N 1
ATOM 907 C CA . VAL A 1 116 ? -12.774 -1.801 7.698 1.00 98.06 116 VAL A CA 1
ATOM 908 C C . VAL A 1 116 ? -13.024 -3.309 7.744 1.00 98.06 116 VAL A C 1
ATOM 910 O O . VAL A 1 116 ? -12.176 -4.074 7.282 1.00 98.06 116 VAL A O 1
ATOM 913 N N . LYS A 1 117 ? -14.180 -3.752 8.250 1.00 97.19 117 LYS A N 1
ATOM 914 C CA . LYS A 1 117 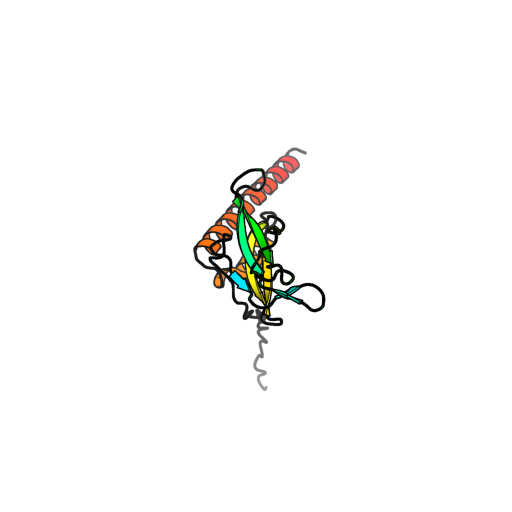? -14.553 -5.176 8.251 1.00 97.19 117 LYS A CA 1
ATOM 915 C C . LYS A 1 117 ? -14.700 -5.719 6.834 1.00 97.19 117 LYS A C 1
ATOM 917 O O . LYS A 1 117 ? -14.063 -6.716 6.517 1.00 97.19 117 LYS A O 1
ATOM 922 N N . ALA A 1 118 ? -15.431 -5.019 5.967 1.00 97.00 118 ALA A N 1
ATOM 923 C CA . ALA A 1 118 ? -15.572 -5.409 4.565 1.00 97.00 118 ALA A CA 1
ATOM 924 C C . ALA A 1 118 ? -14.211 -5.467 3.847 1.00 97.00 118 ALA A C 1
ATOM 926 O O . ALA A 1 118 ? -13.933 -6.398 3.090 1.00 97.00 118 ALA A O 1
ATOM 927 N N . PHE A 1 119 ? -13.321 -4.511 4.135 1.00 97.19 119 PHE A N 1
ATOM 928 C CA . PHE A 1 119 ? -11.957 -4.518 3.613 1.00 97.19 119 PHE A CA 1
ATOM 929 C C . PHE A 1 119 ? -11.165 -5.743 4.099 1.00 97.19 119 PHE A C 1
ATOM 931 O O . PHE A 1 119 ? -10.456 -6.372 3.311 1.00 97.19 119 PHE A O 1
ATOM 938 N N . LYS A 1 120 ? -11.285 -6.113 5.381 1.00 97.25 120 LYS A N 1
ATOM 939 C CA . LYS A 1 120 ? -10.661 -7.328 5.927 1.00 97.25 120 LYS A CA 1
ATOM 940 C C . LYS A 1 120 ? -11.219 -8.588 5.272 1.00 97.25 120 LYS A C 1
ATOM 942 O O . LYS A 1 120 ? -10.426 -9.416 4.831 1.00 97.25 120 LYS A O 1
ATOM 947 N N . ASP A 1 121 ? -12.534 -8.709 5.148 1.00 96.44 121 ASP A N 1
ATOM 948 C CA . ASP A 1 121 ? -13.170 -9.869 4.514 1.00 96.44 121 ASP A CA 1
ATOM 949 C C . ASP A 1 121 ? -12.635 -10.084 3.091 1.00 96.44 121 ASP A C 1
ATOM 951 O O . ASP A 1 121 ? -12.318 -11.209 2.700 1.00 96.44 121 ASP A O 1
ATOM 955 N N . GLN A 1 122 ? -12.441 -8.992 2.346 1.00 94.38 122 GLN A N 1
ATOM 956 C CA . GLN A 1 122 ? -11.909 -9.043 0.989 1.00 94.38 122 GLN A CA 1
ATOM 957 C C . GLN A 1 122 ? -10.410 -9.378 0.929 1.00 94.38 122 GLN A C 1
ATOM 959 O O . GLN A 1 122 ? -10.007 -10.203 0.112 1.00 94.38 122 GLN A O 1
ATOM 964 N N . TRP A 1 123 ? -9.569 -8.743 1.751 1.00 95.88 123 TRP A N 1
ATOM 965 C CA . TRP A 1 123 ? -8.113 -8.741 1.528 1.00 95.88 123 TRP A CA 1
ATOM 966 C C . TRP A 1 123 ? -7.298 -9.544 2.541 1.00 95.88 123 TRP A C 1
ATOM 968 O O . TRP A 1 123 ? -6.197 -9.983 2.218 1.00 95.88 123 TRP A O 1
ATOM 978 N N . TYR A 1 124 ? -7.798 -9.745 3.763 1.00 96.31 124 TYR A N 1
ATOM 979 C CA . TYR A 1 124 ? -6.987 -10.176 4.912 1.00 96.31 124 TYR A CA 1
ATOM 980 C C . TYR A 1 124 ? -6.290 -11.528 4.708 1.00 96.31 124 TYR A C 1
ATOM 982 O O . TYR A 1 124 ? -5.154 -11.720 5.143 1.00 96.31 124 TYR A O 1
ATOM 990 N N . HIS A 1 125 ? -6.944 -12.456 4.009 1.00 94.38 125 HIS A N 1
ATOM 991 C CA . HIS A 1 125 ? -6.414 -13.793 3.733 1.00 94.38 125 HIS A CA 1
ATOM 992 C C . HIS A 1 125 ? -5.234 -13.802 2.742 1.00 94.38 125 HIS A C 1
ATOM 994 O O . HIS A 1 125 ? -4.491 -14.780 2.708 1.00 94.38 125 HIS A O 1
ATOM 1000 N N . LEU A 1 126 ? -5.036 -12.723 1.974 1.00 94.81 126 LEU A N 1
ATOM 1001 C CA . LEU A 1 126 ? -3.935 -12.560 1.012 1.00 94.81 126 LEU A CA 1
ATOM 1002 C C . LEU A 1 126 ? -2.729 -11.810 1.598 1.00 94.81 126 LEU A C 1
ATOM 1004 O O . LEU A 1 126 ? -1.698 -11.680 0.941 1.00 94.81 126 LEU A O 1
ATOM 1008 N N . LEU A 1 127 ? -2.862 -11.271 2.810 1.00 95.62 127 LEU A N 1
ATOM 1009 C CA . LEU A 1 127 ? -1.835 -10.451 3.444 1.00 95.62 127 LEU A CA 1
ATOM 1010 C C . LEU A 1 127 ? -0.754 -11.304 4.111 1.00 95.62 127 LEU A C 1
ATOM 1012 O O . LEU A 1 127 ? -1.023 -12.386 4.636 1.00 95.62 127 LEU A O 1
ATOM 1016 N N . ASN A 1 128 ? 0.466 -10.768 4.169 1.00 95.44 128 ASN A N 1
ATOM 1017 C CA . ASN A 1 128 ? 1.497 -11.312 5.050 1.00 95.44 128 ASN A CA 1
ATOM 1018 C C . ASN A 1 128 ? 1.256 -10.888 6.514 1.00 95.44 128 ASN A C 1
ATOM 1020 O O . ASN A 1 128 ? 0.411 -10.042 6.808 1.00 95.44 128 ASN A O 1
ATOM 1024 N N . GLU A 1 129 ? 2.025 -11.453 7.442 1.00 97.38 129 GLU A N 1
ATOM 1025 C CA . GLU A 1 129 ? 1.829 -11.213 8.879 1.00 97.38 129 GLU A CA 1
ATOM 1026 C C . GLU A 1 129 ? 2.033 -9.747 9.293 1.00 97.38 129 GLU A C 1
ATOM 1028 O O . GLU A 1 129 ? 1.288 -9.229 10.123 1.00 97.38 129 GLU A O 1
ATOM 1033 N N . GLU A 1 130 ? 2.978 -9.035 8.676 1.00 95.94 130 GLU A N 1
ATOM 1034 C CA . GLU A 1 130 ? 3.199 -7.609 8.952 1.00 95.94 130 GLU A CA 1
ATOM 1035 C C . GLU A 1 130 ? 2.005 -6.751 8.511 1.00 95.94 130 GLU A C 1
ATOM 1037 O O . GLU A 1 130 ? 1.542 -5.872 9.242 1.00 95.94 130 GLU A O 1
ATOM 1042 N N . GLN A 1 131 ? 1.469 -7.030 7.323 1.00 97.62 131 GLN A N 1
ATOM 1043 C CA . GLN A 1 131 ? 0.294 -6.355 6.785 1.00 97.62 131 GLN A CA 1
ATOM 1044 C C . GLN A 1 131 ? -0.954 -6.670 7.614 1.00 97.62 131 GLN A C 1
ATOM 1046 O O . GLN A 1 131 ? -1.713 -5.750 7.922 1.00 97.62 131 GLN A O 1
ATOM 1051 N N . LYS A 1 132 ? -1.150 -7.929 8.029 1.00 98.38 132 LYS A N 1
ATOM 1052 C CA . LYS A 1 132 ? -2.244 -8.314 8.938 1.00 98.38 132 LYS A CA 1
ATOM 1053 C C . LYS A 1 132 ? -2.155 -7.561 10.257 1.00 98.38 132 LYS A C 1
ATOM 1055 O O . LYS A 1 132 ? -3.121 -6.912 10.646 1.00 98.38 132 LYS A O 1
ATOM 1060 N N . ALA A 1 133 ? -0.981 -7.560 10.890 1.00 98.19 133 ALA A N 1
ATOM 1061 C CA . ALA A 1 133 ? -0.765 -6.860 12.153 1.00 98.19 133 ALA A CA 1
ATOM 1062 C C . ALA A 1 133 ? -1.084 -5.361 12.041 1.00 98.19 133 ALA A C 1
ATOM 1064 O O . ALA A 1 133 ? -1.704 -4.786 12.942 1.00 98.19 133 ALA A O 1
ATOM 1065 N N . LYS A 1 134 ? -0.708 -4.733 10.918 1.00 97.81 134 LYS A N 1
ATOM 1066 C CA . LYS A 1 134 ? -1.033 -3.330 10.648 1.00 97.81 134 LYS A CA 1
ATOM 1067 C C . LYS A 1 134 ? -2.531 -3.108 10.431 1.00 97.81 134 LYS A C 1
ATOM 1069 O O . LYS A 1 134 ? -3.082 -2.155 10.978 1.00 97.81 134 LYS A O 1
ATOM 1074 N N . LEU A 1 135 ? -3.200 -3.966 9.664 1.00 98.31 135 LEU A N 1
ATOM 1075 C CA . LEU A 1 135 ? -4.640 -3.853 9.424 1.00 98.31 135 LEU A CA 1
ATOM 1076 C C . LEU A 1 135 ? -5.452 -4.094 10.710 1.00 98.31 135 LEU A C 1
ATOM 1078 O O . LEU A 1 135 ? -6.424 -3.386 10.967 1.00 98.31 135 LEU A O 1
ATOM 1082 N N . ASP A 1 136 ? -5.000 -4.996 11.582 1.00 98.44 136 ASP A N 1
ATOM 1083 C CA . ASP A 1 136 ? -5.593 -5.206 12.909 1.00 98.44 136 ASP A CA 1
ATOM 1084 C C . ASP A 1 136 ? -5.395 -3.991 13.831 1.00 98.44 136 ASP A C 1
ATOM 1086 O O . ASP A 1 136 ? -6.264 -3.660 14.639 1.00 98.44 136 ASP A O 1
ATOM 1090 N N . GLU A 1 137 ? -4.261 -3.290 13.721 1.00 97.94 137 GLU A N 1
ATOM 1091 C CA . GLU A 1 137 ? -4.051 -2.008 14.406 1.00 97.94 137 GLU A CA 1
ATOM 1092 C C . GLU A 1 137 ? -5.066 -0.951 13.941 1.00 97.94 137 GLU A C 1
ATOM 1094 O O . GLU A 1 137 ? -5.638 -0.239 14.772 1.00 97.94 137 GLU A O 1
ATOM 1099 N N . VAL A 1 138 ? -5.309 -0.863 12.630 1.00 98.00 138 VAL A N 1
ATOM 1100 C CA . VAL A 1 138 ? -6.292 0.056 12.034 1.00 98.00 138 VAL A CA 1
ATOM 1101 C C . VAL A 1 138 ? -7.705 -0.266 12.507 1.00 98.00 138 VAL A C 1
ATOM 1103 O O . VAL A 1 138 ? -8.417 0.643 12.937 1.00 98.00 138 VAL A O 1
ATOM 1106 N N . GLU A 1 139 ? -8.100 -1.539 12.528 1.00 98.25 139 GLU A N 1
ATOM 1107 C CA . GLU A 1 139 ? -9.403 -1.960 13.053 1.00 98.25 139 GLU A CA 1
ATOM 1108 C C . GLU A 1 139 ? -9.579 -1.564 14.524 1.00 98.25 139 GLU A C 1
ATOM 1110 O O . GLU A 1 139 ? -10.567 -0.912 14.874 1.00 98.25 139 GLU A O 1
ATOM 1115 N N . ARG A 1 140 ? -8.592 -1.861 15.384 1.00 98.06 140 ARG A N 1
ATOM 1116 C CA . ARG A 1 140 ? -8.645 -1.481 16.808 1.00 98.06 140 ARG A CA 1
ATOM 1117 C C . ARG A 1 140 ? -8.823 0.025 16.995 1.00 98.06 140 ARG A C 1
ATOM 1119 O O . ARG A 1 140 ? -9.644 0.446 17.811 1.00 98.06 140 ARG A O 1
ATOM 1126 N N . LYS A 1 141 ? -8.086 0.845 16.236 1.00 96.69 141 LYS A N 1
ATOM 1127 C CA . LYS A 1 141 ? -8.224 2.312 16.276 1.00 96.69 141 LYS A CA 1
ATOM 1128 C C . LYS A 1 141 ? -9.606 2.766 15.819 1.00 96.69 141 LYS A C 1
ATOM 1130 O O . LYS A 1 141 ? -10.208 3.613 16.473 1.00 96.69 141 LYS A O 1
ATOM 1135 N N . THR A 1 142 ? -10.109 2.183 14.737 1.00 97.38 142 THR A N 1
ATOM 1136 C CA . THR A 1 142 ? -11.426 2.500 14.167 1.00 97.38 142 THR A CA 1
ATOM 1137 C C . THR A 1 142 ? -12.539 2.237 15.176 1.00 97.38 142 THR A C 1
ATOM 1139 O O . THR A 1 142 ? -13.375 3.111 15.410 1.00 97.38 142 THR A O 1
ATOM 1142 N N . ILE A 1 143 ? -12.510 1.074 15.839 1.00 97.12 143 ILE A N 1
ATOM 1143 C CA . ILE A 1 143 ? -13.471 0.704 16.888 1.00 97.12 143 ILE A CA 1
ATOM 1144 C C . ILE A 1 143 ? -13.389 1.673 18.071 1.00 97.12 143 ILE A C 1
ATOM 1146 O O . ILE A 1 143 ? -14.423 2.138 18.553 1.00 97.12 143 ILE A O 1
ATOM 1150 N N . ALA A 1 144 ? -12.179 2.007 18.529 1.00 96.25 144 ALA A N 1
ATOM 1151 C CA . ALA A 1 144 ? -11.988 2.920 19.654 1.00 96.25 144 ALA A CA 1
ATOM 1152 C C . ALA A 1 144 ? -12.526 4.331 19.356 1.00 96.25 144 ALA A C 1
ATOM 1154 O O . ALA A 1 144 ? -13.237 4.910 20.179 1.00 96.25 144 ALA A O 1
ATOM 1155 N N . ILE A 1 145 ? -12.235 4.864 18.164 1.00 93.75 145 ILE A N 1
ATOM 1156 C CA . ILE A 1 145 ? -12.710 6.182 17.720 1.00 93.75 145 ILE A CA 1
ATOM 1157 C C . ILE A 1 145 ? -14.233 6.192 17.597 1.00 93.75 145 ILE A C 1
ATOM 1159 O O . ILE A 1 145 ? -14.878 7.084 18.146 1.00 93.75 145 ILE A O 1
ATOM 1163 N N . ASN A 1 146 ? -14.816 5.197 16.925 1.00 93.50 146 ASN A N 1
ATOM 1164 C CA . ASN A 1 146 ? -16.268 5.107 16.763 1.00 93.50 146 ASN A CA 1
ATOM 1165 C C . ASN A 1 146 ? -16.974 5.004 18.122 1.00 93.50 146 ASN A C 1
ATOM 1167 O O . ASN A 1 146 ? -17.891 5.776 18.393 1.00 93.50 146 ASN A O 1
ATOM 1171 N N . SER A 1 147 ? -16.479 4.145 19.019 1.00 93.00 147 SER A N 1
ATOM 1172 C CA . SER A 1 147 ? -17.033 3.990 20.372 1.00 93.00 147 SER A CA 1
ATOM 1173 C C . SER A 1 147 ? -17.012 5.301 21.161 1.00 93.00 147 SER A C 1
ATOM 1175 O O . SER A 1 147 ? -18.001 5.648 21.808 1.00 93.00 147 SER A O 1
ATOM 1177 N N . TYR A 1 148 ? -15.912 6.057 21.080 1.00 93.19 148 TYR A N 1
ATOM 1178 C CA . TYR A 1 148 ? -15.799 7.368 21.721 1.00 93.19 148 TYR A CA 1
ATOM 1179 C C . TYR A 1 148 ? -16.862 8.347 21.209 1.00 93.19 148 TYR A C 1
ATOM 1181 O O . TYR A 1 148 ? -17.545 8.996 22.006 1.00 93.19 148 TYR A O 1
ATOM 1189 N N . TRP A 1 149 ? -17.036 8.444 19.888 1.00 90.31 149 TRP A N 1
ATOM 1190 C CA . TRP A 1 149 ? -18.019 9.355 19.301 1.00 90.31 149 TRP A CA 1
ATOM 1191 C C . TRP A 1 149 ? -19.455 8.947 19.624 1.00 90.31 149 TRP A C 1
ATOM 1193 O O . TRP A 1 149 ? -20.255 9.815 19.964 1.00 90.31 149 TRP A O 1
ATOM 1203 N N . THR A 1 150 ? -19.777 7.653 19.615 1.00 91.25 150 THR A N 1
ATOM 1204 C CA . THR A 1 150 ? -21.096 7.161 20.039 1.00 91.25 150 THR A CA 1
ATOM 1205 C C . THR A 1 150 ? -21.394 7.540 21.490 1.00 91.25 150 THR A C 1
ATOM 1207 O O . THR A 1 150 ? -22.453 8.098 21.775 1.00 91.25 150 THR A O 1
ATOM 1210 N N . GLN A 1 151 ? -20.451 7.303 22.409 1.00 91.94 151 GLN A N 1
ATOM 1211 C CA . GLN A 1 151 ? -20.614 7.665 23.822 1.00 91.94 151 GLN A CA 1
ATOM 1212 C C . GLN A 1 151 ? -20.811 9.173 23.999 1.00 91.94 151 GLN A C 1
ATOM 1214 O O . GLN A 1 151 ? -21.726 9.601 24.701 1.00 91.94 151 GLN A O 1
ATOM 1219 N N . LYS A 1 152 ? -19.989 9.984 23.327 1.00 91.06 152 LYS A N 1
ATOM 1220 C CA . LYS A 1 152 ? -20.079 11.446 23.383 1.00 91.06 152 LYS A CA 1
ATOM 1221 C C . LYS A 1 152 ? -21.428 11.958 22.877 1.00 91.06 152 LYS A C 1
ATOM 1223 O O . LYS A 1 152 ? -22.023 12.816 23.523 1.00 91.06 152 LYS A O 1
ATOM 1228 N N . THR A 1 153 ? -21.922 11.422 21.764 1.00 92.62 153 THR A N 1
ATOM 1229 C CA . THR A 1 153 ? -23.229 11.791 21.200 1.00 92.62 153 THR A CA 1
ATOM 1230 C C . THR A 1 153 ? -24.366 11.454 22.163 1.00 92.62 153 THR A C 1
ATOM 1232 O O . THR A 1 153 ? -25.227 12.298 22.402 1.00 92.62 153 THR A O 1
ATOM 1235 N N . ASN A 1 154 ? -24.334 10.272 22.784 1.00 91.44 154 ASN A N 1
ATOM 1236 C CA . ASN A 1 154 ? -25.352 9.861 23.755 1.00 91.44 154 ASN A CA 1
ATOM 1237 C C . ASN A 1 154 ? -25.366 10.757 25.003 1.00 91.44 154 ASN A C 1
ATOM 1239 O O . ASN A 1 154 ? -26.436 11.104 25.493 1.00 91.44 154 ASN A O 1
ATOM 1243 N N . LEU A 1 155 ? -24.193 11.165 25.498 1.00 91.50 155 LEU A N 1
ATOM 1244 C CA . LEU A 1 155 ? -24.089 12.077 26.643 1.00 91.50 155 LEU A CA 1
ATOM 1245 C C . LEU A 1 155 ? -24.667 13.463 26.336 1.00 91.50 155 LEU A C 1
ATOM 1247 O O . LEU A 1 155 ? -25.360 14.030 27.173 1.00 91.50 155 LEU A O 1
ATOM 1251 N N . VAL A 1 156 ? -24.409 13.999 25.138 1.00 91.06 156 VAL A N 1
ATOM 1252 C CA . VAL A 1 156 ? -24.984 15.285 24.706 1.00 91.06 156 VAL A CA 1
ATOM 1253 C C . VAL A 1 156 ? -26.500 15.176 24.539 1.00 91.06 156 VAL A C 1
ATOM 1255 O O . VAL A 1 156 ? -27.216 16.091 24.929 1.00 91.06 156 VAL A O 1
ATOM 1258 N N . ALA A 1 157 ? -26.998 14.060 24.000 1.00 88.88 157 ALA A N 1
ATOM 1259 C CA . ALA A 1 157 ? -28.432 13.828 23.853 1.00 88.88 157 ALA A CA 1
ATOM 1260 C C . ALA A 1 157 ? -29.155 13.700 25.204 1.00 88.88 157 ALA A C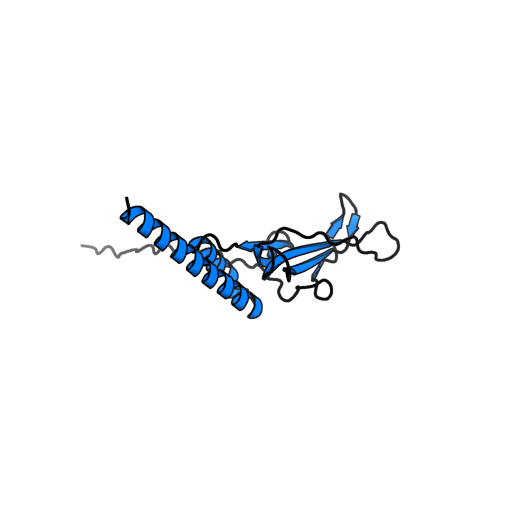 1
ATOM 1262 O O . ALA A 1 157 ? -30.262 14.199 25.334 1.00 88.88 157 ALA A O 1
ATOM 1263 N N . ALA A 1 158 ? -28.533 13.073 26.208 1.00 85.88 158 ALA A N 1
ATOM 1264 C CA . ALA A 1 158 ? -29.111 12.916 27.546 1.00 85.88 158 ALA A CA 1
ATOM 1265 C C . ALA A 1 158 ? -29.081 14.199 28.401 1.00 85.88 158 ALA A C 1
ATOM 1267 O O . ALA A 1 158 ? -29.730 14.252 29.443 1.00 85.88 158 ALA A O 1
ATOM 1268 N N . ALA A 1 159 ? -28.295 15.202 28.000 1.00 81.75 159 ALA A N 1
ATOM 1269 C CA . ALA A 1 159 ? -28.167 16.481 28.697 1.00 81.75 159 ALA A CA 1
ATOM 1270 C C . ALA A 1 159 ? -29.121 17.574 28.171 1.00 81.75 159 ALA A C 1
ATOM 1272 O O . ALA A 1 159 ? -29.152 18.661 28.751 1.00 81.75 159 ALA A O 1
ATOM 1273 N N . ASN A 1 160 ? -29.862 17.295 27.093 1.00 69.69 160 ASN A N 1
ATOM 1274 C CA . ASN A 1 160 ? -30.860 18.178 26.479 1.00 69.69 160 ASN A CA 1
ATOM 1275 C C . ASN A 1 160 ? -32.273 17.633 26.699 1.00 69.69 160 ASN A C 1
ATOM 1277 O O . ASN A 1 160 ? -33.204 18.465 26.742 1.00 69.69 160 ASN A O 1
#

Solvent-accessible surface area (backbone atoms only — not comparable to full-atom values): 9485 Å² total; per-residue (Å²): 139,83,86,82,80,84,83,80,80,76,80,74,80,76,74,78,79,70,83,54,49,62,60,76,84,23,46,40,87,91,48,30,47,74,44,73,82,34,83,45,78,94,81,45,59,22,36,32,37,36,26,44,35,66,37,87,56,73,98,50,47,70,20,20,27,49,34,40,30,42,40,42,69,90,47,98,55,98,41,72,50,77,73,48,72,57,69,76,29,57,35,67,51,38,28,36,40,75,91,75,73,42,82,47,73,52,70,48,57,61,80,44,59,67,60,47,48,54,48,42,75,74,46,51,90,67,49,54,72,70,56,42,56,49,49,54,50,41,48,55,51,13,50,52,53,49,52,53,51,54,53,53,52,52,55,57,60,75,74,109

Radius of gyration: 22.33 Å; Cα contacts (8 Å, |Δi|>4): 237; chains: 1; bounding box: 73×56×56 Å

pLDDT: mean 89.26, std 16.83, range [37.38, 98.69]

Secondary structure (DSSP, 8-state):
--------------------EE--S--SSSS-EEEEEEEETTTEEEEEEEEEEE--SSTTTT-EEEEEEEB-TTSSS--BPPPEEEEEESEEEEEE-TTT--EEEEEE-TT-HHHHHHHHHHHGGGS-HHHHHHHHHHHHHHHHHHHHHHHHHHHHHHT-